Protein AF-A0A4U8TGA3-F1 (afdb_monomer)

InterPro domains:
  IPR055573 Domain of unknown function DUF7149 [PF23653] (9-98)

Solvent-accessible surface area (backbone atoms only — not comparable to full-atom values): 6850 Å² total; per-residue (Å²): 139,88,86,79,92,71,53,71,67,57,49,46,64,76,61,65,71,74,76,79,49,72,65,59,52,49,52,45,54,51,49,51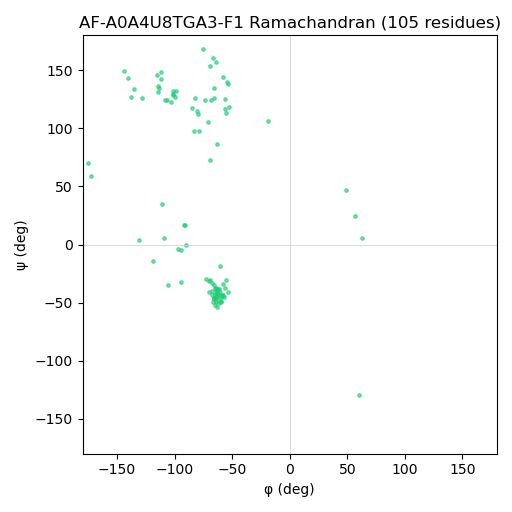,51,52,45,56,49,53,54,62,75,42,43,85,50,54,41,69,57,53,44,49,50,51,46,51,46,44,30,75,71,69,68,44,71,62,44,68,60,90,96,38,66,33,30,40,60,58,95,90,38,79,76,44,80,41,84,72,72,38,83,74,62,90,77,78,79,72,74,89,80,74,92,70,81,76,132

pLDDT: mean 83.42, std 14.36, range [41.19, 97.44]

Sequence (107 aa):
MRYYFITLQDFLTKNKNSSPTQEVLSNFKQSLKSYVANISDSKKESEEHQKNILSSFLSKTFDYSCNTRNKIDLAIYEDSTPKVLFEVKSLSNEGEFIGGGGGGKIP

Foldseek 3Di:
DDDDDDDPVRVCVVVVPPDDDPVLVVQLVVLVVVLVVLLVVCLVPDQLSNLVSVCVSCCSNPVFDWDDDDPFSTFGDDPNHTDDTDDTDRNPDPPPPPPDDDPDDDD

Structure (mmCIF, N/CA/C/O backbone):
data_AF-A0A4U8TGA3-F1
#
_entry.id   AF-A0A4U8TGA3-F1
#
loop_
_atom_site.group_PDB
_atom_site.id
_atom_site.type_symbol
_atom_site.label_atom_id
_atom_site.label_alt_id
_atom_site.label_comp_id
_atom_site.label_asym_id
_atom_site.label_entity_id
_atom_site.label_seq_id
_atom_site.pdbx_PDB_ins_code
_atom_site.Cartn_x
_atom_site.Cartn_y
_atom_site.Cartn_z
_atom_site.occupancy
_atom_site.B_iso_or_equiv
_atom_site.auth_seq_id
_atom_site.auth_comp_id
_atom_site.auth_asym_id
_atom_site.auth_atom_id
_atom_site.pdbx_PDB_model_num
ATOM 1 N N . MET A 1 1 ? -37.113 6.775 1.529 1.00 59.78 1 MET A N 1
ATOM 2 C CA . MET A 1 1 ? -35.948 6.652 2.436 1.00 59.78 1 MET A CA 1
ATOM 3 C C . MET A 1 1 ? -36.404 6.930 3.857 1.00 59.78 1 MET A C 1
ATOM 5 O O . MET A 1 1 ? -37.159 7.874 4.046 1.00 59.78 1 MET A O 1
ATOM 9 N N . ARG A 1 2 ? -36.000 6.108 4.832 1.00 77.69 2 ARG A N 1
ATOM 10 C CA . ARG A 1 2 ? -36.215 6.379 6.263 1.00 77.69 2 ARG A CA 1
ATOM 11 C C . ARG A 1 2 ? -34.914 6.909 6.850 1.00 77.69 2 ARG A C 1
ATOM 13 O O . ARG A 1 2 ? -33.877 6.282 6.662 1.00 77.69 2 ARG A O 1
ATOM 20 N N . TYR A 1 3 ? -34.987 8.036 7.545 1.00 78.69 3 TYR A N 1
ATOM 21 C CA . TYR A 1 3 ? -33.869 8.581 8.305 1.00 78.69 3 TYR A CA 1
ATOM 22 C C . TYR A 1 3 ? -34.038 8.204 9.772 1.00 78.69 3 TYR A C 1
ATOM 24 O O . TYR A 1 3 ? -35.120 8.363 10.335 1.0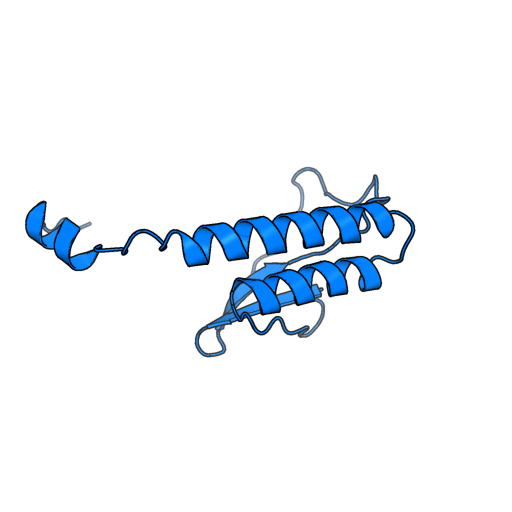0 78.69 3 TYR A O 1
ATOM 32 N N . TYR A 1 4 ? -32.963 7.704 10.373 1.00 86.94 4 TYR A N 1
ATOM 33 C CA . TYR A 1 4 ? -32.878 7.455 11.805 1.00 86.94 4 TYR A CA 1
ATOM 34 C C . TYR A 1 4 ? -31.972 8.518 12.408 1.00 86.94 4 TYR A C 1
ATOM 36 O O . TYR A 1 4 ? -30.839 8.696 11.960 1.00 86.94 4 TYR A O 1
ATOM 44 N N . PHE A 1 5 ? -32.487 9.242 13.400 1.00 91.12 5 PHE A N 1
ATOM 45 C CA . PHE A 1 5 ? -31.671 10.168 14.167 1.00 91.12 5 PHE A CA 1
ATOM 46 C C . PHE A 1 5 ? -30.667 9.364 14.997 1.00 91.12 5 PHE A C 1
ATOM 48 O O . PHE A 1 5 ? -31.052 8.478 15.758 1.00 91.12 5 PHE A O 1
ATOM 55 N N . ILE A 1 6 ? -29.386 9.673 14.827 1.00 92.19 6 ILE A N 1
ATOM 56 C CA . ILE A 1 6 ? -28.295 9.176 15.659 1.00 92.19 6 ILE A CA 1
ATOM 57 C C . ILE A 1 6 ? -27.716 10.373 16.403 1.00 92.19 6 ILE A C 1
ATOM 59 O O . ILE A 1 6 ? -27.515 11.436 15.810 1.00 92.19 6 ILE A O 1
ATOM 63 N N . THR A 1 7 ? -27.469 10.227 17.702 1.00 93.81 7 THR A N 1
ATOM 64 C CA . THR A 1 7 ? -26.815 11.298 18.453 1.00 93.81 7 THR A CA 1
ATOM 65 C C . THR A 1 7 ? -25.363 11.429 17.996 1.00 93.81 7 THR A C 1
ATOM 67 O O . THR A 1 7 ? -24.745 10.461 17.547 1.00 93.81 7 THR A O 1
ATOM 70 N N . LEU A 1 8 ? -24.780 12.621 18.141 1.00 87.31 8 LEU A N 1
ATOM 71 C CA . LEU A 1 8 ? -23.354 12.808 17.870 1.00 87.31 8 LEU A CA 1
ATOM 72 C C . LEU A 1 8 ? -22.501 11.851 18.719 1.00 87.31 8 LEU A C 1
ATOM 74 O O . LEU A 1 8 ? -21.514 11.311 18.234 1.00 87.31 8 LEU A O 1
ATOM 78 N N . GLN A 1 9 ? -22.904 11.597 19.964 1.00 89.25 9 GLN A N 1
ATOM 79 C CA . GLN A 1 9 ? -22.190 10.704 20.871 1.00 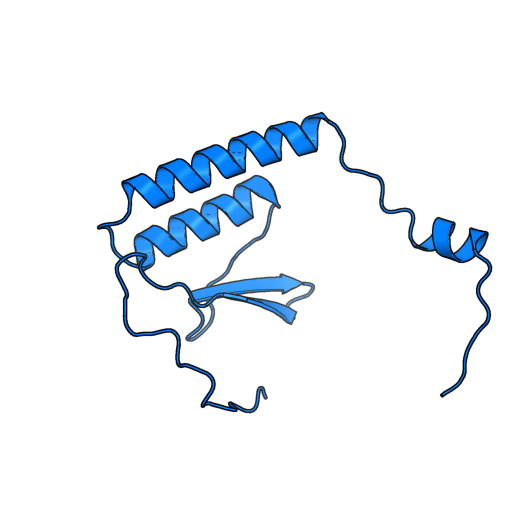89.25 9 GLN A CA 1
ATOM 80 C C . GLN A 1 9 ? -22.243 9.242 20.408 1.00 89.25 9 GLN A C 1
ATOM 82 O O . GLN A 1 9 ? -21.207 8.575 20.395 1.00 89.25 9 GLN A O 1
ATOM 87 N N . ASP A 1 10 ? -23.404 8.760 19.960 1.00 90.81 10 ASP A N 1
ATOM 88 C CA . ASP A 1 10 ? -23.553 7.409 19.404 1.00 90.81 10 ASP A CA 1
ATOM 89 C C . ASP A 1 10 ? -22.803 7.269 18.078 1.00 90.81 10 ASP A C 1
ATOM 91 O O . ASP A 1 10 ? -22.142 6.260 17.836 1.00 90.81 10 ASP A O 1
ATOM 95 N N . PHE A 1 11 ? -22.847 8.305 17.236 1.00 87.88 11 PHE A N 1
ATOM 96 C CA . PHE A 1 11 ? -22.101 8.349 15.984 1.00 87.88 11 PHE A CA 1
ATOM 97 C C . PHE A 1 11 ? -20.594 8.275 16.232 1.00 87.88 11 PHE A C 1
ATOM 99 O O . PHE A 1 11 ? -19.916 7.443 15.629 1.00 87.88 11 PHE A O 1
ATOM 106 N N . LEU A 1 12 ? -20.070 9.107 17.135 1.00 87.19 12 LEU A N 1
ATOM 107 C CA . LEU A 1 12 ? -18.653 9.114 17.484 1.00 87.19 12 LEU A CA 1
ATOM 108 C C . LEU A 1 12 ? -18.242 7.791 18.119 1.00 87.19 12 LEU A C 1
ATOM 110 O O . LEU A 1 12 ? -17.201 7.263 17.763 1.00 87.19 12 LEU A O 1
ATOM 114 N N . THR A 1 13 ? -19.058 7.217 19.005 1.00 85.19 13 THR A N 1
ATOM 115 C CA . THR A 1 13 ? -18.760 5.929 19.652 1.00 85.19 13 THR A CA 1
ATOM 116 C C . THR A 1 13 ? -18.719 4.784 18.643 1.00 85.19 13 THR A C 1
ATOM 118 O O . THR A 1 13 ? -17.800 3.969 18.692 1.00 85.19 13 THR A O 1
ATOM 121 N N . LYS A 1 14 ? -19.664 4.751 17.696 1.00 84.00 14 LYS A N 1
ATOM 122 C CA . LYS A 1 14 ? -19.706 3.755 16.617 1.00 84.00 14 LYS A CA 1
ATOM 123 C C . LYS A 1 14 ? -18.548 3.907 15.626 1.00 84.00 14 LYS A C 1
ATOM 125 O O . LYS A 1 14 ? -18.079 2.909 15.095 1.00 84.00 14 LYS A O 1
ATOM 130 N N . ASN A 1 15 ? -18.093 5.138 15.388 1.00 79.44 15 ASN A N 1
ATOM 131 C CA . ASN A 1 15 ? -17.015 5.467 14.451 1.00 79.44 15 ASN A CA 1
ATOM 132 C C . ASN A 1 15 ? -15.751 5.945 15.178 1.00 79.44 15 ASN A C 1
ATOM 134 O O . ASN A 1 15 ? -15.048 6.829 14.685 1.00 79.44 15 ASN A O 1
ATOM 138 N N . LYS A 1 16 ? -15.457 5.385 16.360 1.00 70.88 16 LYS A N 1
ATOM 139 C CA . LYS A 1 16 ? -14.181 5.597 17.056 1.00 70.88 16 LYS A CA 1
ATOM 140 C C . LYS A 1 16 ? -13.076 4.889 16.270 1.00 70.88 16 LYS A C 1
ATOM 142 O O . LYS A 1 16 ? -12.554 3.860 16.683 1.00 70.88 16 LYS A O 1
ATOM 147 N N . ASN A 1 17 ? -12.719 5.448 15.122 1.00 69.50 17 ASN A N 1
ATOM 148 C CA . ASN A 1 17 ? -11.499 5.090 14.430 1.00 69.50 17 ASN A CA 1
ATOM 149 C C . ASN A 1 17 ? -10.368 5.667 15.276 1.00 69.50 17 ASN A C 1
ATOM 151 O O . ASN A 1 17 ? -10.197 6.884 15.347 1.00 69.50 17 ASN A O 1
ATOM 155 N N . SER A 1 18 ? -9.651 4.809 15.997 1.00 71.44 18 SER A N 1
ATOM 156 C CA . SER A 1 18 ? -8.441 5.227 16.695 1.00 71.44 18 SER A CA 1
ATOM 157 C C . SER A 1 18 ? -7.491 5.849 15.679 1.00 71.44 18 SER A C 1
ATOM 159 O O . SER A 1 18 ? -7.166 5.209 14.675 1.00 71.44 18 SER A O 1
ATOM 161 N N . SER A 1 19 ? -7.044 7.080 15.930 1.00 81.06 19 SER A N 1
ATOM 162 C CA . SER A 1 19 ? -5.964 7.663 15.138 1.00 81.06 19 SER A CA 1
ATOM 163 C C . SER A 1 19 ? -4.765 6.710 15.155 1.00 81.06 19 SER A C 1
ATOM 165 O O . SER A 1 19 ? -4.463 6.153 16.217 1.00 81.06 19 SER A O 1
ATOM 167 N N . PRO A 1 20 ? -4.078 6.509 14.019 1.00 86.25 20 PRO A N 1
ATOM 168 C CA . PRO A 1 20 ? -2.901 5.658 13.992 1.00 86.25 20 PRO A CA 1
ATOM 169 C C . PRO A 1 20 ? -1.855 6.169 14.990 1.00 86.25 20 PRO A C 1
ATOM 171 O O . PRO A 1 20 ? -1.697 7.380 15.175 1.00 86.25 20 PRO A O 1
ATOM 174 N N . THR A 1 21 ? -1.135 5.254 15.637 1.00 92.50 21 THR A N 1
ATOM 175 C CA . THR A 1 21 ? -0.054 5.625 16.557 1.00 92.50 21 THR A CA 1
ATOM 176 C C . THR A 1 21 ? 1.100 6.282 15.794 1.00 92.50 21 THR A C 1
ATOM 178 O O . THR A 1 21 ? 1.255 6.108 14.583 1.00 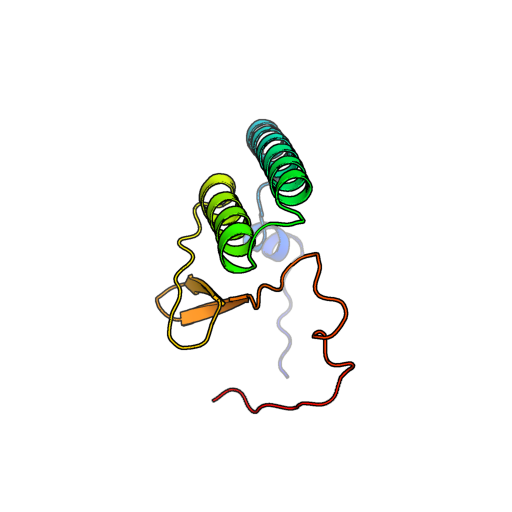92.50 21 THR A O 1
ATOM 181 N N . GLN A 1 22 ? 1.953 7.029 16.500 1.00 94.50 22 GLN A N 1
ATOM 182 C CA . GLN A 1 22 ? 3.153 7.622 15.895 1.00 94.50 22 GLN A CA 1
ATOM 183 C C . GLN A 1 22 ? 4.076 6.564 15.271 1.00 94.50 22 GLN A C 1
ATOM 185 O O . GLN A 1 22 ? 4.685 6.819 14.234 1.00 94.50 22 GLN A O 1
ATOM 190 N N . GLU A 1 23 ? 4.141 5.373 15.867 1.00 94.31 23 GLU A N 1
ATOM 191 C CA . GLU A 1 23 ? 4.895 4.235 15.341 1.00 94.31 23 GLU A CA 1
ATOM 192 C C . GLU A 1 23 ? 4.334 3.756 13.996 1.00 94.31 23 GLU A C 1
ATOM 194 O O . GLU A 1 23 ? 5.079 3.679 13.020 1.00 94.31 23 GLU A O 1
ATOM 199 N N . VAL A 1 24 ? 3.014 3.539 13.902 1.00 92.69 24 VAL A N 1
ATOM 200 C CA . VAL A 1 24 ? 2.348 3.157 12.643 1.00 92.69 24 VAL A CA 1
ATOM 201 C C . VAL A 1 24 ? 2.596 4.208 11.559 1.00 92.69 24 VAL A C 1
ATOM 203 O O . VAL A 1 24 ? 2.937 3.867 10.427 1.00 92.69 24 VAL A O 1
ATOM 206 N N . LEU A 1 25 ? 2.504 5.497 11.903 1.00 94.75 25 LEU A N 1
ATOM 207 C CA . LEU A 1 25 ? 2.790 6.592 10.971 1.00 94.75 25 LEU A CA 1
ATOM 208 C C . LEU A 1 25 ? 4.255 6.608 10.510 1.00 94.75 25 LEU A C 1
ATOM 210 O O . LEU A 1 25 ? 4.531 6.873 9.337 1.00 94.75 25 LEU A O 1
ATOM 214 N N . SER A 1 26 ? 5.199 6.325 11.410 1.00 96.31 26 SER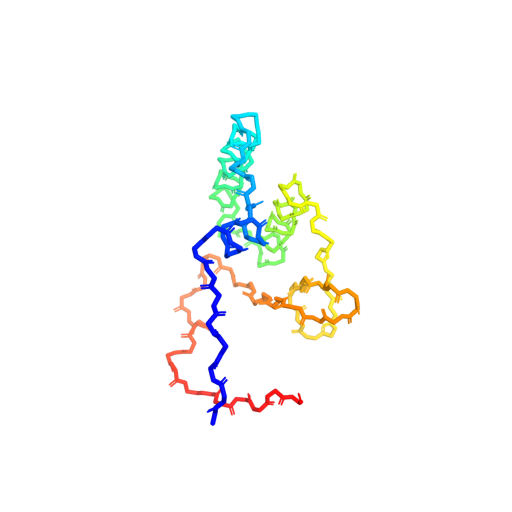 A N 1
ATOM 215 C CA . SER A 1 26 ? 6.626 6.250 11.087 1.00 96.31 26 SER A CA 1
ATOM 216 C C . SER A 1 26 ? 6.927 5.080 10.147 1.00 96.31 26 SER A C 1
ATOM 218 O O . SER A 1 26 ? 7.569 5.273 9.110 1.00 96.31 26 SER A O 1
ATOM 220 N N . ASN A 1 27 ? 6.389 3.896 10.450 1.00 94.94 27 ASN A N 1
ATOM 221 C CA . ASN A 1 27 ? 6.548 2.689 9.636 1.00 94.94 27 ASN A CA 1
ATOM 222 C C . ASN A 1 27 ? 5.932 2.867 8.242 1.00 94.94 27 ASN A C 1
ATOM 224 O O . ASN A 1 27 ? 6.555 2.518 7.235 1.00 94.94 27 ASN A O 1
ATOM 228 N N . PHE A 1 28 ? 4.754 3.495 8.163 1.00 95.94 28 PHE A N 1
ATOM 229 C CA . PHE A 1 28 ? 4.138 3.872 6.892 1.00 95.94 28 PHE A CA 1
ATOM 230 C C . PHE A 1 28 ? 5.041 4.816 6.091 1.00 95.94 28 PHE A C 1
ATOM 232 O O . PHE A 1 28 ? 5.315 4.571 4.918 1.00 95.94 28 PHE A O 1
ATOM 239 N N . LYS A 1 29 ? 5.562 5.877 6.722 1.00 97.00 29 LYS A N 1
ATOM 240 C CA . LYS A 1 29 ? 6.438 6.853 6.057 1.00 97.00 29 LYS A CA 1
ATOM 241 C C . LYS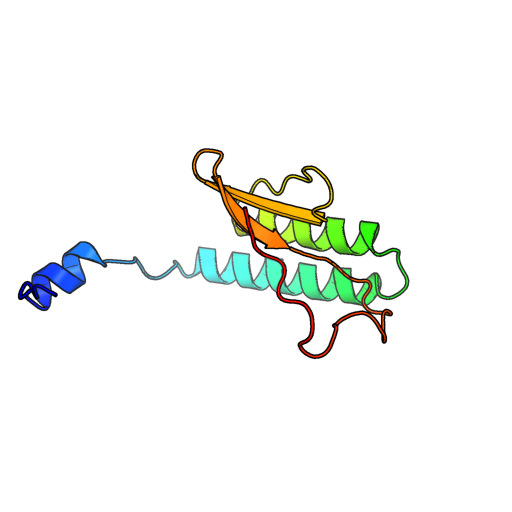 A 1 29 ? 7.720 6.208 5.531 1.00 97.00 29 LYS A C 1
ATOM 243 O O . LYS A 1 29 ? 8.182 6.580 4.452 1.00 97.00 29 LYS A O 1
ATOM 248 N N . GLN A 1 30 ? 8.300 5.265 6.271 1.00 96.75 30 GLN A N 1
ATOM 249 C CA . GLN A 1 30 ? 9.471 4.514 5.824 1.00 96.75 30 GLN A CA 1
ATOM 250 C C . GLN A 1 30 ? 9.131 3.613 4.634 1.00 96.75 30 GLN A C 1
ATOM 252 O O . GLN A 1 30 ? 9.804 3.691 3.607 1.00 96.75 30 GLN A O 1
ATOM 257 N N . SER A 1 31 ? 8.053 2.835 4.734 1.00 96.62 31 SER A N 1
ATOM 258 C CA . SER A 1 31 ? 7.610 1.931 3.667 1.00 96.62 31 SER A CA 1
ATOM 259 C C . SER A 1 31 ? 7.268 2.688 2.384 1.00 96.62 31 SER A C 1
ATOM 261 O O . SER A 1 31 ? 7.671 2.279 1.296 1.00 96.62 31 SER A O 1
ATOM 263 N N . LEU A 1 32 ? 6.611 3.846 2.506 1.00 97.31 32 LEU A N 1
ATOM 264 C CA . LEU A 1 32 ? 6.295 4.721 1.380 1.00 97.31 32 LEU A CA 1
ATOM 265 C C . LEU A 1 32 ? 7.562 5.267 0.711 1.00 97.31 32 LEU A C 1
ATOM 267 O O . LEU A 1 32 ? 7.663 5.252 -0.513 1.00 97.31 32 LEU A O 1
ATOM 271 N N . LYS A 1 33 ? 8.548 5.724 1.495 1.00 97.44 33 LYS A N 1
ATOM 272 C CA . LYS A 1 33 ? 9.836 6.180 0.948 1.00 97.44 33 LYS A CA 1
ATOM 273 C C . LYS A 1 33 ? 10.547 5.066 0.183 1.00 97.44 33 LYS A C 1
ATOM 275 O O . LYS A 1 33 ? 11.026 5.313 -0.919 1.00 97.44 33 LYS A O 1
ATOM 280 N N . SER A 1 34 ? 10.593 3.857 0.742 1.00 96.50 34 SER A N 1
ATOM 281 C CA . SER A 1 34 ? 11.195 2.696 0.080 1.00 96.50 34 SER A CA 1
ATOM 282 C C . SER A 1 34 ? 10.459 2.320 -1.205 1.00 96.50 34 SER A C 1
ATOM 284 O O . SER A 1 34 ? 11.104 2.046 -2.210 1.00 96.50 34 SER A O 1
ATOM 286 N N . TYR A 1 35 ? 9.125 2.357 -1.204 1.00 96.69 35 TYR A N 1
ATOM 287 C CA . TYR A 1 35 ? 8.322 2.119 -2.404 1.00 96.69 35 TYR A CA 1
ATOM 288 C C . TYR A 1 35 ? 8.639 3.129 -3.514 1.00 96.69 35 TYR A C 1
ATOM 290 O O . TYR A 1 35 ? 8.935 2.732 -4.638 1.00 96.69 35 TYR A O 1
ATOM 298 N N . VAL A 1 36 ? 8.643 4.428 -3.191 1.00 96.06 36 VAL A N 1
ATOM 299 C CA . VAL A 1 36 ? 8.940 5.494 -4.161 1.00 96.06 36 VAL A CA 1
ATOM 300 C C . VAL A 1 36 ? 10.368 5.388 -4.704 1.00 96.06 36 VAL A C 1
ATOM 302 O O . VAL A 1 36 ? 10.578 5.620 -5.894 1.00 96.06 36 VAL A O 1
ATOM 305 N N . ALA A 1 37 ? 11.343 5.027 -3.866 1.00 96.44 37 ALA A N 1
ATOM 306 C CA . ALA A 1 37 ? 12.713 4.786 -4.315 1.00 96.44 37 ALA A CA 1
ATOM 307 C C . ALA A 1 37 ? 12.773 3.599 -5.290 1.00 96.44 37 ALA A C 1
ATOM 309 O O . ALA A 1 37 ? 13.188 3.773 -6.432 1.00 96.44 37 ALA A O 1
ATOM 310 N N . ASN A 1 38 ? 12.238 2.440 -4.892 1.00 95.25 38 ASN A N 1
ATOM 311 C CA . ASN A 1 38 ? 12.257 1.226 -5.710 1.00 95.25 38 ASN A CA 1
ATOM 312 C C . ASN A 1 38 ? 11.568 1.425 -7.064 1.00 95.25 38 ASN A C 1
ATOM 314 O O . ASN A 1 38 ? 12.111 1.022 -8.086 1.00 95.25 38 ASN A O 1
ATOM 318 N N . ILE A 1 39 ? 10.397 2.072 -7.088 1.00 93.44 39 ILE A N 1
ATOM 319 C CA . ILE A 1 39 ? 9.675 2.297 -8.345 1.00 93.44 39 ILE A CA 1
ATOM 320 C C . ILE A 1 39 ? 10.398 3.308 -9.248 1.00 93.44 39 ILE A C 1
ATOM 322 O O . ILE A 1 39 ? 10.328 3.220 -10.473 1.00 93.44 39 ILE A O 1
ATOM 326 N N . SER A 1 40 ? 11.112 4.271 -8.653 1.00 92.12 40 SER A N 1
ATOM 327 C CA . SER A 1 40 ? 11.915 5.243 -9.401 1.00 92.12 40 SER A CA 1
ATOM 328 C C . SER A 1 40 ? 13.133 4.586 -10.044 1.00 92.12 40 SER A C 1
ATOM 330 O O . SER A 1 40 ? 13.431 4.879 -11.204 1.00 92.12 40 SER A O 1
ATOM 332 N N . ASP A 1 41 ? 13.787 3.679 -9.320 1.00 93.62 41 ASP A N 1
ATOM 333 C CA . ASP A 1 41 ? 14.926 2.905 -9.814 1.00 93.62 41 ASP A CA 1
ATOM 334 C C . ASP A 1 41 ? 14.487 1.885 -10.879 1.00 93.62 41 ASP A C 1
ATOM 336 O O . ASP A 1 41 ? 15.209 1.641 -11.845 1.00 93.62 41 ASP A O 1
ATOM 340 N N . SER A 1 42 ? 13.259 1.363 -10.777 1.00 91.50 42 SER A N 1
ATOM 341 C CA . SER A 1 42 ? 12.697 0.376 -11.705 1.00 91.50 42 SER A CA 1
ATOM 342 C C . SER A 1 42 ? 11.923 0.974 -12.889 1.00 91.50 42 SER A C 1
ATOM 344 O O . SER A 1 42 ? 11.142 0.272 -13.535 1.00 91.50 42 SER A O 1
ATOM 346 N N . LYS A 1 43 ? 12.083 2.268 -13.198 1.00 87.75 43 LYS A N 1
ATOM 347 C CA . LYS A 1 43 ? 11.323 2.946 -14.275 1.00 87.75 43 LYS A CA 1
ATOM 348 C C . LYS A 1 43 ? 11.439 2.283 -15.649 1.00 87.75 43 LYS A C 1
ATOM 350 O O . LYS A 1 43 ? 10.526 2.405 -16.458 1.00 87.75 43 LYS A O 1
ATOM 355 N N . LYS A 1 44 ? 12.577 1.641 -15.924 1.00 87.69 44 LYS A N 1
ATOM 356 C CA . LYS A 1 44 ? 12.864 0.953 -17.195 1.00 87.69 44 LYS A CA 1
ATOM 357 C C . LYS A 1 44 ? 12.590 -0.552 -17.144 1.00 87.69 44 LYS A C 1
ATOM 359 O O . LYS A 1 44 ? 12.750 -1.220 -18.160 1.00 87.69 44 LYS A O 1
ATOM 364 N N . GLU A 1 45 ? 12.221 -1.068 -15.977 1.00 91.12 45 GLU A N 1
ATOM 365 C CA . GLU A 1 45 ? 11.888 -2.476 -15.795 1.00 91.12 45 GLU A CA 1
ATOM 366 C C . GLU A 1 45 ? 10.502 -2.788 -16.364 1.00 91.12 45 GLU A C 1
ATOM 368 O O . GLU A 1 45 ? 9.718 -1.892 -16.687 1.00 91.12 45 GLU A O 1
ATOM 373 N N . SER A 1 46 ? 10.197 -4.079 -16.480 1.00 90.50 46 SER A N 1
ATOM 374 C CA . SER A 1 46 ? 8.906 -4.540 -16.981 1.00 90.50 46 SER A CA 1
ATOM 375 C C . SER A 1 46 ? 7.742 -4.145 -16.063 1.00 90.50 46 SER A C 1
ATOM 377 O O . SER A 1 46 ? 7.898 -3.950 -14.855 1.00 90.50 46 SER A O 1
ATOM 379 N N . GLU A 1 47 ? 6.542 -4.101 -16.640 1.00 89.88 47 GLU A N 1
ATOM 380 C CA . GLU A 1 47 ? 5.286 -3.906 -15.907 1.00 89.88 47 GLU A CA 1
ATOM 381 C C . GLU A 1 47 ? 5.125 -4.919 -14.763 1.00 89.88 47 GLU A C 1
ATOM 383 O O . GLU A 1 47 ? 4.789 -4.542 -13.643 1.00 89.88 47 GLU A O 1
ATOM 388 N N . GLU A 1 48 ? 5.486 -6.186 -14.996 1.00 90.31 48 GLU A N 1
ATOM 389 C CA . GLU A 1 48 ? 5.443 -7.239 -13.974 1.00 90.31 48 GLU A CA 1
ATOM 390 C C . GLU A 1 48 ? 6.384 -6.945 -12.794 1.00 90.31 48 GLU A C 1
ATOM 392 O O . GLU A 1 48 ? 6.038 -7.188 -11.636 1.00 90.31 48 GLU A O 1
ATOM 397 N N . HIS A 1 49 ? 7.570 -6.383 -13.052 1.00 92.12 49 HIS A N 1
ATOM 398 C CA . HIS A 1 49 ? 8.491 -5.986 -11.988 1.00 92.12 49 HIS A CA 1
ATOM 399 C C . HIS A 1 49 ? 7.901 -4.852 -11.138 1.00 92.12 49 HIS A C 1
ATOM 401 O O . HIS A 1 49 ? 7.899 -4.922 -9.908 1.00 92.12 49 HIS A O 1
ATOM 407 N N . GLN A 1 50 ? 7.336 -3.834 -11.789 1.00 92.06 50 GLN A N 1
ATOM 408 C CA . GLN A 1 50 ? 6.688 -2.706 -11.117 1.00 92.06 50 GLN A CA 1
ATOM 409 C C . GLN A 1 50 ? 5.443 -3.148 -10.326 1.00 92.06 50 GLN A C 1
ATOM 411 O O . GLN A 1 50 ? 5.242 -2.712 -9.188 1.00 92.06 50 GLN A O 1
ATOM 416 N N . LYS A 1 51 ? 4.670 -4.102 -10.859 1.00 91.94 51 LYS A N 1
ATOM 417 C CA . LYS A 1 51 ? 3.560 -4.763 -10.158 1.00 91.94 51 LYS A CA 1
ATOM 418 C C . LYS A 1 51 ? 4.020 -5.456 -8.879 1.00 91.94 51 LYS A C 1
ATOM 420 O O . LYS A 1 51 ? 3.384 -5.311 -7.836 1.00 91.94 51 LYS A O 1
ATOM 425 N N . ASN A 1 52 ? 5.145 -6.166 -8.925 1.00 92.06 52 ASN A N 1
ATOM 426 C CA . ASN A 1 52 ? 5.698 -6.840 -7.751 1.00 92.06 52 ASN A CA 1
ATOM 427 C C . ASN A 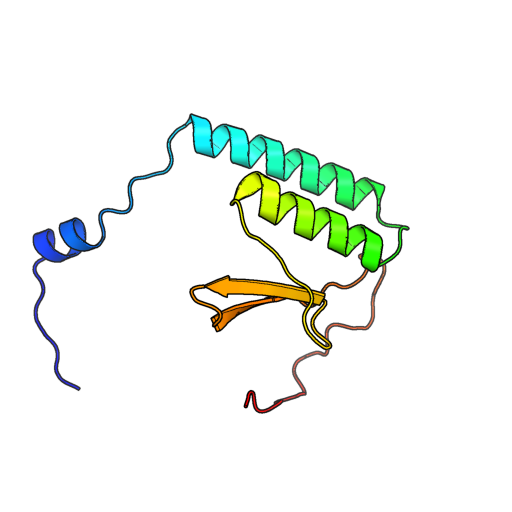1 52 ? 6.163 -5.853 -6.669 1.00 92.06 52 ASN A C 1
ATOM 429 O O . ASN A 1 52 ? 5.986 -6.126 -5.480 1.00 92.06 52 ASN A O 1
ATOM 433 N N . ILE A 1 53 ? 6.685 -4.684 -7.055 1.00 94.38 53 ILE A N 1
ATOM 434 C CA . ILE A 1 53 ? 7.025 -3.608 -6.111 1.00 94.38 53 ILE A CA 1
ATOM 435 C C . ILE A 1 53 ? 5.765 -3.093 -5.397 1.00 94.38 53 ILE A C 1
ATOM 437 O O . ILE A 1 53 ? 5.772 -2.967 -4.168 1.00 94.38 53 ILE A O 1
ATOM 441 N N . LEU A 1 54 ? 4.672 -2.853 -6.132 1.00 93.88 54 LEU A N 1
ATOM 442 C CA . LEU A 1 54 ? 3.387 -2.451 -5.548 1.00 93.88 54 LEU A CA 1
ATOM 443 C C . LEU A 1 54 ? 2.817 -3.535 -4.623 1.00 93.88 54 LEU A C 1
ATOM 445 O O . LEU A 1 54 ? 2.458 -3.239 -3.483 1.00 93.88 54 LEU A O 1
ATOM 449 N N . SER A 1 55 ? 2.793 -4.791 -5.074 1.00 92.62 55 SER A N 1
ATOM 450 C CA . SER A 1 55 ? 2.324 -5.928 -4.274 1.00 92.62 55 SER A CA 1
ATOM 451 C C . SER A 1 55 ? 3.116 -6.061 -2.966 1.00 92.62 55 SER A C 1
ATOM 453 O O . SER A 1 55 ? 2.533 -6.161 -1.884 1.00 92.62 55 SER A O 1
ATOM 455 N N . SER A 1 56 ? 4.450 -5.946 -3.027 1.00 93.31 56 SER A N 1
ATOM 456 C CA . SER A 1 56 ? 5.292 -5.980 -1.828 1.00 93.31 56 SER A CA 1
ATOM 457 C C . SER A 1 56 ? 5.027 -4.803 -0.889 1.00 93.31 56 SER A C 1
ATOM 459 O O . SER A 1 56 ? 5.101 -4.998 0.324 1.00 93.31 56 SER A O 1
ATOM 461 N N . PHE A 1 57 ? 4.761 -3.601 -1.406 1.00 95.62 57 PHE A N 1
ATOM 462 C CA . PHE A 1 57 ? 4.430 -2.443 -0.574 1.00 95.62 57 PHE A CA 1
ATOM 463 C C . PHE A 1 57 ? 3.097 -2.641 0.153 1.00 95.62 57 PHE A C 1
ATOM 465 O O . PHE A 1 57 ? 3.033 -2.421 1.362 1.00 95.62 57 PHE A O 1
ATOM 472 N N . LEU A 1 58 ? 2.064 -3.102 -0.557 1.00 94.19 58 LEU A N 1
ATOM 473 C CA . LEU A 1 58 ? 0.743 -3.362 0.015 1.00 94.19 58 LEU A CA 1
ATOM 474 C C . LEU A 1 58 ? 0.796 -4.449 1.093 1.00 94.19 58 LEU A C 1
ATOM 476 O O . LEU A 1 58 ? 0.230 -4.271 2.169 1.00 94.19 58 LEU A O 1
ATOM 480 N N . SER A 1 59 ? 1.540 -5.526 0.837 1.00 92.06 59 SER A N 1
ATOM 481 C CA . SER A 1 59 ? 1.738 -6.603 1.807 1.00 92.06 59 SER A CA 1
ATOM 482 C C . SER A 1 59 ? 2.527 -6.141 3.035 1.00 92.06 59 SER A C 1
ATOM 484 O O . SER A 1 59 ? 2.097 -6.396 4.146 1.00 92.06 59 SER A O 1
ATOM 486 N N . LYS A 1 60 ? 3.641 -5.415 2.877 1.00 92.31 60 LYS A N 1
ATOM 487 C CA . LYS A 1 60 ? 4.471 -4.994 4.025 1.00 92.31 60 LYS A CA 1
ATOM 488 C C . LYS A 1 60 ? 3.846 -3.887 4.873 1.00 92.31 60 LYS A C 1
ATOM 490 O O . LYS A 1 60 ? 4.172 -3.769 6.047 1.00 92.31 60 LYS A O 1
ATOM 495 N N . THR A 1 61 ? 3.036 -3.028 4.259 1.00 93.62 61 THR A N 1
ATOM 496 C CA . THR A 1 61 ? 2.521 -1.813 4.912 1.00 93.62 61 THR A CA 1
ATOM 497 C C . THR A 1 61 ? 1.155 -2.032 5.546 1.00 93.62 61 THR A C 1
ATOM 499 O O . THR A 1 61 ? 0.833 -1.389 6.542 1.00 93.62 61 THR A O 1
ATOM 502 N N . PHE A 1 62 ? 0.344 -2.902 4.946 1.00 91.19 62 PHE A N 1
ATOM 503 C CA . PHE A 1 62 ? -1.057 -3.086 5.317 1.00 91.19 62 PHE A CA 1
ATOM 504 C C . PHE A 1 62 ? -1.436 -4.557 5.517 1.00 91.19 62 PHE A C 1
ATOM 506 O O . PHE A 1 62 ? -2.614 -4.845 5.703 1.00 91.19 62 PHE A O 1
ATOM 513 N N . ASP A 1 63 ? -0.473 -5.481 5.419 1.00 90.00 63 ASP A N 1
ATOM 514 C CA . ASP A 1 63 ? -0.688 -6.930 5.508 1.00 90.00 63 ASP A CA 1
ATOM 515 C C . ASP A 1 63 ? -1.701 -7.473 4.486 1.00 90.00 63 ASP A C 1
ATOM 517 O O . ASP A 1 63 ? -2.291 -8.542 4.657 1.00 90.00 63 ASP A O 1
ATOM 521 N N . TYR A 1 64 ? -1.889 -6.762 3.368 1.00 90.06 64 TYR A N 1
ATOM 522 C CA . TYR A 1 64 ? -2.773 -7.226 2.307 1.00 90.06 64 TYR A CA 1
ATOM 523 C C . TYR A 1 64 ? -2.143 -8.377 1.526 1.00 90.06 64 TYR A C 1
ATOM 525 O O . TYR A 1 64 ? -1.080 -8.241 0.915 1.00 90.06 64 TYR A O 1
ATOM 533 N N . SER A 1 65 ? -2.866 -9.495 1.458 1.00 81.56 65 SER A N 1
ATOM 534 C CA . SER A 1 65 ? -2.597 -10.553 0.486 1.00 81.56 65 SER A CA 1
ATOM 535 C C . SER A 1 65 ? -3.171 -10.138 -0.869 1.00 81.56 65 SER A C 1
ATOM 537 O O . SER A 1 65 ? -4.373 -10.249 -1.122 1.00 81.56 65 SER A O 1
ATOM 539 N N . CYS A 1 66 ? -2.304 -9.603 -1.728 1.00 82.81 66 CYS A N 1
ATOM 540 C CA . CYS A 1 66 ? -2.657 -9.266 -3.100 1.00 82.81 66 CYS A CA 1
ATOM 541 C C . CYS A 1 66 ? -2.512 -10.517 -3.965 1.00 82.81 66 CYS A C 1
ATOM 543 O O . CYS A 1 66 ? -1.410 -11.043 -4.110 1.00 82.81 66 CYS A O 1
ATOM 545 N N . ASN A 1 67 ? -3.614 -10.985 -4.547 1.00 73.25 67 ASN A N 1
ATOM 546 C CA . ASN A 1 67 ? -3.608 -12.159 -5.417 1.00 73.25 67 ASN A CA 1
ATOM 547 C C . ASN A 1 67 ? -3.898 -11.759 -6.860 1.00 73.25 67 ASN A C 1
ATOM 549 O O . ASN A 1 67 ? -4.761 -10.917 -7.122 1.00 73.25 67 ASN A O 1
ATOM 553 N N . THR A 1 68 ? -3.220 -12.419 -7.794 1.00 68.44 68 THR A N 1
ATOM 554 C CA . THR A 1 68 ? -3.602 -12.400 -9.203 1.00 68.44 68 THR A CA 1
ATOM 555 C C . THR A 1 68 ? -4.718 -13.429 -9.391 1.00 68.44 68 THR A C 1
ATOM 557 O O . THR A 1 68 ? -4.609 -14.583 -8.973 1.00 68.44 68 THR A O 1
ATOM 560 N N . ARG A 1 69 ? -5.856 -13.026 -9.962 1.00 67.00 69 ARG A N 1
ATOM 561 C CA . ARG A 1 69 ? -6.909 -13.974 -10.352 1.00 67.00 69 ARG A CA 1
ATOM 562 C C . ARG A 1 69 ? -7.446 -13.573 -11.713 1.00 67.00 69 ARG A C 1
ATOM 564 O O . ARG A 1 69 ? -7.896 -12.447 -11.900 1.00 67.00 69 ARG A O 1
ATOM 571 N N . ASN A 1 70 ? -7.454 -14.523 -12.645 1.00 69.88 70 ASN A N 1
ATOM 572 C CA . ASN A 1 70 ? -7.882 -14.314 -14.030 1.00 69.88 70 ASN A CA 1
ATOM 573 C C . ASN A 1 70 ? -7.030 -13.242 -14.746 1.00 69.88 70 ASN A C 1
ATOM 575 O O . ASN A 1 70 ? -5.810 -13.341 -14.737 1.00 69.88 70 ASN A O 1
ATOM 579 N N . LYS A 1 71 ? -7.668 -12.255 -15.389 1.00 78.88 71 LYS A N 1
ATOM 580 C CA . LYS A 1 71 ? -7.032 -11.174 -16.166 1.00 78.88 71 LYS A CA 1
ATOM 581 C C . LYS A 1 71 ? -6.735 -9.911 -15.338 1.00 78.88 71 LYS A C 1
ATOM 583 O O . LYS A 1 71 ? -6.612 -8.844 -15.915 1.00 78.88 71 LYS A O 1
ATOM 588 N N . ILE A 1 72 ? -6.738 -10.011 -14.009 1.00 81.12 72 ILE A N 1
ATOM 589 C CA . ILE A 1 72 ? -6.533 -8.870 -13.109 1.00 81.12 72 ILE A CA 1
ATOM 590 C C . ILE A 1 72 ? -5.095 -8.894 -12.600 1.00 81.12 72 ILE A C 1
ATOM 592 O O . ILE A 1 72 ? -4.645 -9.933 -12.103 1.00 81.12 72 ILE A O 1
ATOM 596 N N . ASP A 1 73 ? -4.424 -7.745 -12.658 1.00 84.69 73 ASP A N 1
ATOM 597 C CA . ASP A 1 73 ? -3.034 -7.607 -12.228 1.00 84.69 73 ASP A CA 1
ATOM 598 C C . ASP A 1 73 ? -2.864 -7.838 -10.730 1.00 84.69 73 ASP A C 1
ATOM 600 O O . ASP A 1 73 ? -2.049 -8.671 -10.345 1.00 84.69 73 ASP A O 1
ATOM 604 N N . LEU A 1 74 ? -3.634 -7.152 -9.877 1.00 89.44 74 LEU A N 1
ATOM 605 C CA . LEU A 1 74 ? -3.705 -7.424 -8.435 1.00 89.44 74 LEU A CA 1
ATOM 606 C C . LEU A 1 74 ? -5.127 -7.196 -7.914 1.00 89.44 74 LEU A C 1
ATOM 608 O O . LEU A 1 74 ? -5.847 -6.320 -8.390 1.00 89.44 74 LEU A O 1
ATOM 612 N N . ALA A 1 75 ? -5.524 -7.939 -6.885 1.00 90.44 75 ALA A N 1
ATOM 613 C CA . ALA A 1 75 ? -6.775 -7.698 -6.179 1.00 90.44 75 ALA A CA 1
ATOM 614 C C . ALA A 1 75 ? -6.626 -7.894 -4.668 1.00 90.44 75 ALA A C 1
ATOM 616 O O . ALA A 1 75 ? -5.932 -8.809 -4.216 1.00 90.44 75 ALA A O 1
ATOM 617 N N . ILE A 1 76 ? -7.320 -7.047 -3.904 1.00 89.81 76 ILE A N 1
ATOM 618 C CA . ILE A 1 76 ? -7.509 -7.193 -2.457 1.00 89.81 76 ILE A CA 1
ATOM 619 C C . ILE A 1 76 ? -8.903 -7.766 -2.223 1.00 89.81 76 ILE A C 1
ATOM 621 O O . ILE A 1 76 ? -9.898 -7.253 -2.747 1.00 89.81 76 ILE A O 1
ATOM 625 N N . TYR A 1 77 ? -8.962 -8.821 -1.416 1.00 85.75 77 TYR A N 1
ATOM 626 C CA . TYR A 1 77 ? -10.188 -9.528 -1.069 1.00 85.75 77 TYR A CA 1
ATOM 627 C C . TYR A 1 77 ? -10.485 -9.379 0.421 1.00 85.75 77 TYR A C 1
ATOM 629 O O . TYR A 1 77 ? -9.577 -9.389 1.246 1.00 85.75 77 TYR A O 1
ATOM 637 N N . GLU A 1 78 ? -11.766 -9.319 0.756 1.00 85.38 78 GLU A N 1
ATOM 638 C CA . GLU A 1 78 ? -12.286 -9.453 2.118 1.00 85.38 78 GLU A CA 1
ATOM 639 C C . GLU A 1 78 ? -13.382 -10.520 2.054 1.00 85.38 78 GLU A C 1
ATOM 641 O O . GLU A 1 78 ? -14.256 -10.451 1.185 1.00 85.38 78 GLU A O 1
ATOM 646 N N . ASP A 1 79 ? -13.284 -11.558 2.887 1.00 86.12 79 ASP A N 1
ATOM 647 C CA . ASP A 1 79 ? -14.191 -12.717 2.883 1.00 86.12 79 ASP A CA 1
ATOM 648 C C . ASP A 1 79 ? -14.415 -13.328 1.486 1.00 86.12 79 ASP A C 1
ATOM 650 O O . ASP A 1 79 ? -15.535 -13.596 1.055 1.00 86.12 79 ASP A O 1
ATOM 654 N N . SER A 1 80 ? -13.326 -13.534 0.735 1.00 82.38 80 SER A N 1
ATOM 655 C CA . SER A 1 80 ? -13.338 -14.045 -0.651 1.00 82.38 80 SER A CA 1
ATOM 656 C C . SER A 1 80 ? -14.044 -13.152 -1.683 1.00 8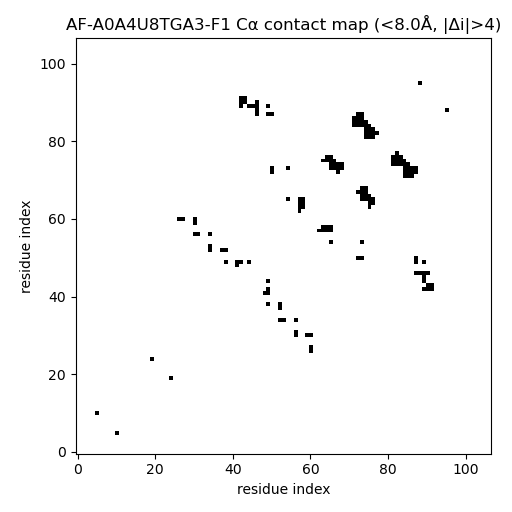2.38 80 SER A C 1
ATOM 658 O O . SER A 1 80 ? -14.149 -13.534 -2.849 1.00 82.38 80 SER A O 1
ATOM 660 N N . THR A 1 81 ? -14.479 -11.951 -1.297 1.00 86.06 81 THR A N 1
ATOM 661 C CA . THR A 1 81 ? -15.103 -10.971 -2.193 1.00 86.06 81 THR A CA 1
ATOM 662 C C . THR A 1 81 ? -14.072 -9.919 -2.605 1.00 86.06 81 THR A C 1
ATOM 664 O O . THR A 1 81 ? -13.447 -9.321 -1.724 1.00 86.06 81 THR A O 1
ATOM 667 N N . PRO A 1 82 ? -13.863 -9.660 -3.911 1.00 85.81 82 PRO A N 1
ATOM 668 C CA . PRO A 1 82 ? -12.937 -8.620 -4.346 1.00 85.81 82 PRO A CA 1
ATOM 669 C C . PRO A 1 82 ? -13.457 -7.243 -3.915 1.00 85.81 82 PRO A C 1
ATOM 671 O O . PRO A 1 82 ? -14.596 -6.881 -4.210 1.00 85.81 82 PRO A O 1
ATOM 674 N N . LYS A 1 83 ? -12.619 -6.477 -3.215 1.00 89.56 83 LYS A N 1
ATOM 675 C CA . LYS A 1 83 ? -12.930 -5.109 -2.764 1.00 89.56 83 LYS A CA 1
ATOM 676 C C . LYS A 1 83 ? -12.199 -4.054 -3.570 1.00 89.56 83 LYS A C 1
ATOM 678 O O . LYS A 1 83 ? -12.743 -2.982 -3.812 1.00 89.56 83 LYS A O 1
ATOM 683 N N . VAL A 1 84 ? -10.973 -4.362 -3.981 1.00 90.00 84 VAL A N 1
ATOM 684 C CA . VAL A 1 84 ? -10.132 -3.468 -4.776 1.00 90.00 84 VAL A CA 1
ATOM 685 C C . VAL A 1 84 ? -9.500 -4.273 -5.895 1.00 90.00 84 VAL A C 1
ATOM 687 O O . VAL A 1 84 ? -8.974 -5.359 -5.650 1.00 90.00 84 VAL A O 1
ATOM 690 N N . LEU A 1 85 ? -9.550 -3.726 -7.106 1.00 91.31 85 LEU A N 1
ATOM 691 C CA . LEU A 1 85 ? -8.862 -4.241 -8.283 1.00 91.31 85 LEU A CA 1
ATOM 692 C C . LEU A 1 85 ? -7.817 -3.213 -8.705 1.00 91.31 85 LEU A C 1
ATOM 694 O O . LEU A 1 85 ? -8.106 -2.016 -8.734 1.00 91.31 85 LEU A O 1
ATOM 698 N N . PHE A 1 86 ? -6.625 -3.685 -9.035 1.00 89.19 86 PHE A N 1
ATOM 699 C CA . PHE A 1 86 ? -5.554 -2.876 -9.590 1.00 89.19 86 PHE A CA 1
ATOM 700 C C . PHE A 1 86 ? -5.295 -3.345 -11.015 1.00 89.19 86 PHE A C 1
ATOM 702 O O . PHE A 1 86 ? -5.133 -4.543 -11.244 1.00 89.19 86 PHE A O 1
ATOM 709 N N . GLU A 1 87 ? -5.238 -2.385 -11.928 1.00 89.19 87 GLU A N 1
ATOM 710 C CA . GLU A 1 87 ? -4.581 -2.511 -13.226 1.00 89.19 87 GLU A CA 1
ATOM 711 C C . GLU A 1 87 ? -3.251 -1.766 -13.088 1.00 89.19 87 GLU A C 1
ATOM 713 O O . GLU A 1 87 ? -3.236 -0.590 -12.702 1.00 89.19 87 GLU A O 1
ATOM 718 N N . VAL A 1 88 ? -2.138 -2.448 -13.328 1.00 87.75 88 VAL A N 1
ATOM 719 C CA . VAL A 1 88 ? -0.799 -1.880 -13.186 1.00 87.75 88 VAL A CA 1
ATOM 720 C C . VAL A 1 88 ? -0.218 -1.692 -14.570 1.00 87.75 88 VAL A C 1
ATOM 722 O O . VAL A 1 88 ? -0.106 -2.639 -15.330 1.00 87.75 88 VAL A O 1
ATOM 725 N N . LYS A 1 89 ? 0.195 -0.464 -14.881 1.00 86.25 89 LYS A N 1
ATOM 726 C CA . LYS A 1 89 ? 0.891 -0.146 -16.127 1.00 86.25 89 LYS A CA 1
ATOM 727 C C . LYS A 1 89 ? 2.328 0.243 -15.866 1.00 86.25 89 LYS A C 1
ATOM 729 O O . LYS A 1 89 ? 2.629 0.846 -14.835 1.00 86.25 89 LYS A O 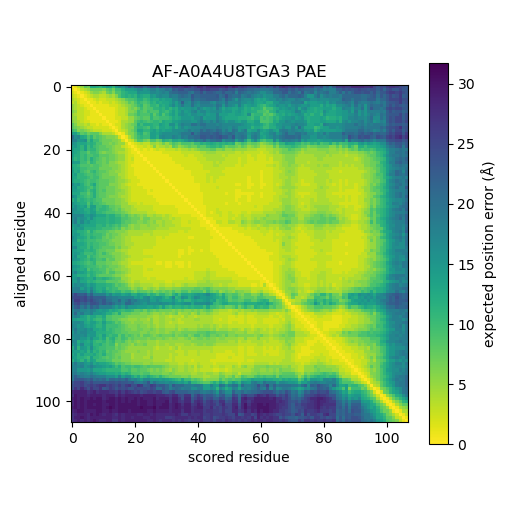1
ATOM 734 N N . SER A 1 90 ? 3.198 -0.068 -16.827 1.00 86.94 90 SER A N 1
ATOM 735 C CA . SER A 1 90 ? 4.575 0.426 -16.799 1.00 86.94 90 SER A CA 1
ATOM 736 C C . SER A 1 90 ? 4.618 1.955 -16.672 1.00 86.94 90 SER A C 1
ATOM 738 O O . SER A 1 90 ? 3.889 2.662 -17.364 1.00 86.94 90 SER A O 1
ATOM 740 N N . LEU A 1 91 ? 5.539 2.487 -15.867 1.00 84.75 91 LEU A N 1
ATOM 741 C CA . LEU A 1 91 ? 5.808 3.928 -15.767 1.00 84.75 91 LEU A CA 1
ATOM 742 C C . LEU A 1 91 ? 6.267 4.575 -17.084 1.00 84.75 91 LEU A C 1
ATOM 744 O O . LEU A 1 91 ? 6.216 5.796 -17.211 1.00 84.75 91 LEU A O 1
ATOM 748 N N . SER A 1 92 ? 6.739 3.779 -18.043 1.00 82.44 92 SER A N 1
ATOM 749 C CA . SER A 1 92 ? 7.088 4.232 -19.394 1.00 82.44 92 SER A CA 1
ATOM 750 C C . SER A 1 92 ? 5.923 4.155 -20.387 1.00 82.44 92 SER A C 1
ATOM 752 O O . SER A 1 92 ? 6.103 4.479 -21.559 1.00 82.44 92 SER A O 1
ATOM 754 N N . ASN A 1 93 ? 4.744 3.701 -19.952 1.00 80.25 93 ASN A N 1
ATOM 755 C CA . ASN A 1 93 ? 3.566 3.587 -20.801 1.00 80.25 93 ASN A CA 1
ATOM 756 C C . ASN A 1 93 ? 2.891 4.960 -20.965 1.00 80.25 93 ASN A C 1
ATOM 758 O O . ASN A 1 93 ? 2.327 5.500 -20.016 1.00 80.25 93 ASN A O 1
ATOM 762 N N . GLU A 1 94 ? 2.934 5.514 -22.177 1.00 75.56 94 GLU A N 1
ATOM 763 C CA . GLU A 1 94 ? 2.322 6.811 -22.511 1.00 75.56 94 GLU A CA 1
ATOM 764 C C . GLU A 1 94 ? 0.898 6.687 -23.097 1.00 75.56 94 GLU A C 1
ATOM 766 O O . GLU A 1 94 ? 0.255 7.704 -23.353 1.00 75.56 94 GLU A O 1
ATOM 771 N N . GLY A 1 95 ? 0.392 5.466 -23.331 1.00 70.50 95 GLY A N 1
ATOM 772 C CA . GLY A 1 95 ? -0.768 5.235 -24.206 1.00 70.50 95 GLY A CA 1
ATOM 773 C C . GLY A 1 95 ? -2.025 4.606 -23.589 1.00 70.50 95 GLY A C 1
ATOM 774 O O . GLY A 1 95 ? -3.065 4.637 -24.241 1.00 70.50 95 GLY A O 1
ATOM 775 N N . GLU A 1 96 ? -1.981 4.024 -22.382 1.00 59.56 96 GLU A N 1
ATOM 776 C CA . GLU A 1 96 ? -3.032 3.066 -21.961 1.00 59.56 96 GLU A CA 1
ATOM 777 C C . GLU A 1 96 ? -4.022 3.500 -20.869 1.00 59.56 96 GLU A C 1
ATOM 779 O O . GLU A 1 96 ? -4.900 2.714 -20.512 1.00 59.56 96 GLU A O 1
ATOM 784 N N . PHE A 1 97 ? -4.009 4.746 -20.390 1.00 56.88 97 PHE A N 1
ATOM 785 C CA . PHE A 1 97 ? -5.221 5.253 -19.734 1.00 56.88 97 PHE A CA 1
ATOM 786 C C . PHE A 1 97 ? -6.180 5.757 -20.808 1.00 56.88 97 PHE A C 1
ATOM 788 O O . PHE A 1 97 ? -6.054 6.876 -21.300 1.00 56.88 97 PHE A O 1
ATOM 795 N N . ILE A 1 98 ? -7.144 4.912 -21.183 1.00 57.78 98 ILE A N 1
ATOM 796 C CA . ILE A 1 98 ? -8.249 5.313 -22.056 1.00 57.78 98 ILE A CA 1
ATOM 797 C C . ILE A 1 98 ? -8.932 6.520 -21.399 1.00 57.78 98 ILE A C 1
ATOM 799 O O . ILE A 1 98 ? -9.549 6.396 -20.338 1.00 57.78 98 ILE A O 1
ATOM 803 N N . GLY A 1 99 ? -8.836 7.693 -22.029 1.00 50.12 99 GLY A N 1
ATOM 804 C CA . GLY A 1 99 ? -9.732 8.807 -21.738 1.00 50.12 99 GLY A CA 1
ATOM 805 C C . GLY A 1 99 ? -11.171 8.306 -21.863 1.00 50.12 99 GLY A C 1
ATOM 806 O O . GLY A 1 99 ? -11.543 7.803 -22.917 1.00 50.12 99 GLY A O 1
ATOM 807 N N . GLY A 1 100 ? -11.925 8.367 -20.760 1.00 48.53 100 GLY A N 1
ATOM 808 C CA . GLY A 1 100 ? -13.234 7.737 -20.538 1.00 48.53 100 GLY A CA 1
ATOM 809 C C . GLY A 1 100 ? -14.005 7.299 -21.788 1.00 48.53 100 GLY A C 1
ATOM 810 O O . GLY A 1 100 ? -14.591 8.116 -22.490 1.00 48.53 100 GLY A O 1
ATOM 811 N N . GLY A 1 101 ? -14.057 5.990 -22.027 1.00 45.81 101 GLY A N 1
ATOM 812 C CA . GLY A 1 101 ? -14.757 5.437 -23.183 1.00 45.81 101 GLY A CA 1
ATOM 813 C C . GLY A 1 101 ? -14.825 3.918 -23.151 1.00 45.81 101 GLY A C 1
ATOM 814 O O . GLY A 1 101 ? -14.312 3.256 -24.041 1.00 45.81 101 GLY A O 1
ATOM 815 N N . GLY A 1 102 ? -15.419 3.343 -22.107 1.00 42.03 102 GLY A N 1
ATOM 816 C CA . GLY A 1 102 ? -15.530 1.891 -22.003 1.00 42.03 102 GLY A CA 1
ATOM 817 C C . GLY A 1 102 ? -16.339 1.458 -20.796 1.00 42.03 102 GLY A C 1
ATOM 818 O O . GLY A 1 102 ? -15.790 0.925 -19.840 1.00 42.03 102 GLY A O 1
ATOM 819 N N . GLY A 1 103 ? -17.650 1.708 -20.828 1.00 47.19 103 GLY A N 1
ATOM 820 C CA . GLY A 1 103 ? -18.590 1.117 -19.881 1.00 47.19 103 GLY A CA 1
ATOM 821 C C . GLY A 1 103 ? -18.621 -0.402 -20.038 1.00 47.19 103 GLY A C 1
ATOM 822 O O . GLY A 1 103 ? -19.445 -0.940 -20.772 1.00 47.19 103 GLY A O 1
ATOM 823 N N . GLY A 1 104 ? -17.716 -1.094 -19.353 1.00 41.19 104 GLY A N 1
ATOM 824 C CA . GLY A 1 104 ? -17.815 -2.524 -19.109 1.00 41.19 104 GLY A CA 1
ATOM 825 C C . GLY A 1 104 ? -18.773 -2.759 -17.948 1.00 41.19 104 GLY A C 1
ATOM 826 O O . GLY A 1 104 ? -18.492 -2.345 -16.824 1.00 41.19 104 GLY A O 1
ATOM 827 N N . LYS A 1 105 ? -19.912 -3.409 -18.211 1.00 42.94 105 LYS A N 1
ATOM 828 C CA . LYS A 1 105 ? -20.748 -3.985 -17.153 1.00 42.94 105 LYS A CA 1
ATOM 829 C C . LYS A 1 105 ? -19.890 -4.948 -16.334 1.00 42.94 105 LYS A C 1
ATOM 831 O O . LYS A 1 105 ? -19.419 -5.956 -16.856 1.00 42.94 105 LYS A O 1
ATOM 836 N N . ILE A 1 106 ? -19.712 -4.614 -15.065 1.00 49.31 106 ILE A N 1
ATOM 837 C CA . ILE A 1 106 ? -19.263 -5.549 -14.036 1.00 49.31 106 ILE A CA 1
ATOM 838 C C . ILE A 1 106 ? -20.394 -6.590 -13.877 1.00 49.31 106 ILE A C 1
ATOM 840 O O . ILE A 1 106 ? -21.559 -6.176 -13.916 1.00 49.31 106 ILE A O 1
ATOM 844 N N . PRO A 1 107 ? -20.093 -7.902 -13.806 1.00 50.53 107 PRO A N 1
ATOM 845 C CA . PRO A 1 107 ? -21.105 -8.941 -13.598 1.00 50.53 107 PRO A CA 1
ATOM 846 C C . PRO A 1 107 ? -21.887 -8.759 -12.293 1.00 50.53 107 PRO A C 1
ATOM 848 O O . PRO A 1 107 ? -21.312 -8.212 -11.323 1.00 50.53 107 PRO A O 1
#

Nearest PDB structures (foldseek):
  6ux5-assembly1_A  TM=7.763E-01  e=3.800E+00  Actinia equina

Radius of gyration: 18.91 Å; Cα contacts (8 Å, |Δi|>4): 83; chains: 1; bounding box: 51×27×45 Å

Secondary structure (DSSP, 8-state):
-------HHHHHHHT--PPPPHHHHHHHHHHHHHHHHHHHHTTTS-HHHHHHHHHHHHHHHH----EEETTEEEEEEETTEEEEEE----TT--S-S--S-------

Organism: NCBI:txid216

Mean predicted aligned error: 9.8 Å